Protein AF-A0A8E0RJR2-F1 (afdb_monomer_lite)

Radius of gyration: 15.17 Å; chains: 1; bounding box: 32×31×35 Å

Structure (mmCIF, N/CA/C/O backbone):
data_AF-A0A8E0RJR2-F1
#
_entry.id   AF-A0A8E0RJR2-F1
#
loop_
_atom_site.group_PDB
_atom_site.id
_atom_site.type_symbol
_atom_site.label_atom_id
_atom_site.label_alt_id
_atom_site.label_comp_id
_atom_site.label_asym_id
_atom_site.label_entity_id
_atom_site.label_seq_id
_atom_site.pdbx_PDB_ins_code
_atom_site.Cartn_x
_atom_site.Cartn_y
_atom_site.Cartn_z
_atom_site.occupancy
_atom_site.B_iso_or_equiv
_atom_site.auth_seq_id
_atom_site.auth_comp_id
_atom_site.auth_asym_id
_atom_site.auth_atom_id
_atom_site.pdbx_PDB_model_num
ATOM 1 N N . MET A 1 1 ? 14.209 0.374 -7.855 1.00 95.06 1 MET A N 1
ATOM 2 C CA . MET A 1 1 ? 13.505 -0.798 -8.418 1.00 95.06 1 MET A CA 1
ATOM 3 C C . MET A 1 1 ? 12.607 -0.324 -9.552 1.00 95.06 1 MET A C 1
ATOM 5 O O . MET A 1 1 ? 12.126 0.798 -9.476 1.00 95.06 1 MET A O 1
ATOM 9 N N . ILE A 1 2 ? 12.417 -1.133 -10.595 1.00 97.00 2 ILE A N 1
ATOM 10 C CA . ILE A 1 2 ? 11.448 -0.877 -11.673 1.00 97.00 2 ILE A CA 1
ATOM 11 C C . ILE A 1 2 ? 10.400 -1.983 -11.597 1.00 97.00 2 ILE A C 1
ATOM 13 O O . ILE A 1 2 ? 10.773 -3.153 -11.659 1.00 97.00 2 ILE A O 1
ATOM 17 N N . LEU A 1 3 ? 9.127 -1.621 -11.452 1.00 97.00 3 LEU A N 1
ATOM 18 C CA . LEU A 1 3 ? 8.002 -2.555 -11.418 1.00 97.00 3 LEU A CA 1
ATOM 19 C C . LEU A 1 3 ? 7.093 -2.314 -12.625 1.00 97.00 3 LEU A C 1
ATOM 21 O O . LEU A 1 3 ? 6.818 -1.163 -12.965 1.00 97.00 3 LEU A O 1
ATOM 25 N N . GLY A 1 4 ? 6.632 -3.394 -13.253 1.00 97.38 4 GLY A N 1
ATOM 26 C CA . GLY A 1 4 ? 5.597 -3.364 -14.286 1.00 97.38 4 GLY A CA 1
ATOM 27 C C . GLY A 1 4 ? 4.260 -3.848 -13.726 1.00 97.38 4 GLY A C 1
ATOM 28 O O . GLY A 1 4 ? 4.251 -4.729 -12.870 1.00 97.38 4 GLY A O 1
ATOM 29 N N . ASN A 1 5 ? 3.151 -3.282 -14.210 1.00 96.38 5 ASN A N 1
ATOM 30 C CA . ASN A 1 5 ? 1.777 -3.573 -13.777 1.00 96.38 5 ASN A CA 1
ATOM 31 C C . ASN A 1 5 ? 1.620 -3.609 -12.245 1.00 96.38 5 ASN A C 1
ATOM 33 O O . ASN A 1 5 ? 1.039 -4.539 -11.690 1.00 96.38 5 ASN A O 1
ATOM 37 N N . ALA A 1 6 ? 2.181 -2.616 -11.555 1.00 96.25 6 ALA A N 1
ATOM 38 C CA . ALA A 1 6 ? 2.164 -2.556 -10.101 1.00 96.25 6 ALA A CA 1
ATOM 39 C C . ALA A 1 6 ? 0.754 -2.236 -9.574 1.00 96.25 6 ALA A C 1
ATOM 41 O O . ALA A 1 6 ? 0.086 -1.338 -10.091 1.00 96.25 6 ALA A O 1
ATOM 42 N N . GLU A 1 7 ? 0.331 -2.930 -8.517 1.00 96.88 7 GLU A N 1
ATOM 43 C CA . GLU A 1 7 ? -0.812 -2.542 -7.685 1.00 96.88 7 GLU A CA 1
ATOM 44 C C . GLU A 1 7 ? -0.283 -1.889 -6.403 1.00 96.88 7 GLU A C 1
ATOM 46 O O . GLU A 1 7 ? 0.416 -2.515 -5.608 1.00 96.88 7 GLU A O 1
ATOM 51 N N . GLU A 1 8 ? -0.601 -0.612 -6.216 1.00 96.31 8 GLU A N 1
ATOM 52 C CA . GLU A 1 8 ? -0.338 0.131 -4.988 1.00 96.31 8 GLU A CA 1
ATOM 53 C C . GLU A 1 8 ? -1.576 0.053 -4.093 1.00 96.31 8 GLU A C 1
ATOM 55 O O . GLU A 1 8 ? -2.689 0.323 -4.546 1.00 96.31 8 GLU A O 1
ATOM 60 N N . THR A 1 9 ? -1.377 -0.288 -2.819 1.00 97.00 9 THR A N 1
ATOM 61 C CA . THR A 1 9 ? -2.405 -0.197 -1.777 1.00 97.00 9 THR A CA 1
ATOM 62 C C . THR A 1 9 ? -1.915 0.750 -0.690 1.00 97.00 9 THR A C 1
ATOM 64 O O . THR A 1 9 ? -0.892 0.492 -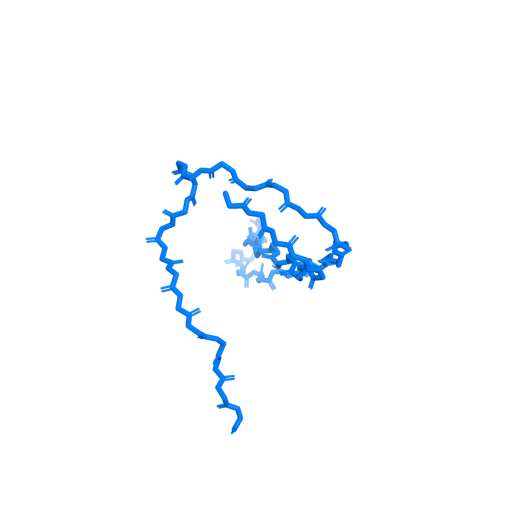0.059 1.00 97.00 9 THR A O 1
ATOM 67 N N . VAL A 1 10 ? -2.650 1.838 -0.466 1.00 97.81 10 VAL A N 1
ATOM 68 C CA . VAL A 1 10 ? -2.427 2.764 0.649 1.00 97.81 10 VAL A CA 1
ATOM 69 C C . VAL A 1 10 ? -3.442 2.448 1.737 1.00 97.81 10 VAL A C 1
ATOM 71 O O . VAL A 1 10 ? -4.645 2.491 1.480 1.00 97.81 10 VAL A O 1
ATOM 74 N N . THR A 1 11 ? -2.959 2.149 2.941 1.00 97.62 11 THR A N 1
ATOM 75 C CA . THR A 1 11 ? -3.801 1.921 4.121 1.00 97.62 11 THR A CA 1
ATOM 76 C C . THR A 1 11 ? -3.722 3.133 5.039 1.00 97.62 11 THR A C 1
ATOM 78 O O . THR A 1 11 ? -2.625 3.551 5.408 1.00 97.62 11 THR A O 1
ATOM 81 N N . THR A 1 12 ? -4.869 3.689 5.418 1.00 97.38 12 THR A N 1
ATOM 82 C CA . THR A 1 12 ? -4.968 4.824 6.345 1.00 97.38 12 THR A CA 1
ATOM 83 C C . THR A 1 12 ? -5.851 4.460 7.528 1.00 97.38 12 THR A C 1
ATOM 85 O O . THR A 1 12 ? -6.885 3.814 7.356 1.00 97.38 12 THR A O 1
ATOM 88 N N . LEU A 1 13 ? -5.446 4.890 8.720 1.00 97.06 13 LEU A N 1
ATOM 89 C CA . LEU A 1 13 ? -6.275 4.845 9.917 1.00 97.06 13 LEU A CA 1
ATOM 90 C C . LEU A 1 13 ? -6.974 6.195 10.058 1.00 97.06 13 LEU A C 1
ATOM 92 O O . LEU A 1 13 ? -6.307 7.226 10.133 1.00 97.06 13 LEU A O 1
ATOM 96 N N . GLU A 1 14 ? -8.298 6.181 10.085 1.00 95.62 14 GLU A N 1
ATOM 97 C CA . GLU A 1 14 ? -9.100 7.327 10.499 1.00 95.62 14 GLU A CA 1
ATOM 98 C C . GLU A 1 14 ? -9.682 7.037 11.878 1.00 95.62 14 GLU A C 1
ATOM 100 O O . GLU A 1 14 ? -10.166 5.934 12.121 1.00 95.62 14 GLU A O 1
ATOM 105 N N . ILE A 1 15 ? -9.598 8.013 12.777 1.00 96.31 15 ILE A N 1
ATOM 106 C CA . ILE A 1 15 ? -10.151 7.914 14.126 1.00 96.31 15 ILE A CA 1
ATOM 107 C C . ILE A 1 15 ? -11.314 8.893 14.197 1.00 96.31 15 ILE A C 1
ATOM 109 O O . ILE A 1 15 ? -11.130 10.077 13.912 1.00 96.31 15 ILE A O 1
ATOM 113 N N . ASP A 1 16 ? -12.494 8.394 14.551 1.00 93.62 16 ASP A N 1
ATOM 114 C CA . ASP A 1 16 ? -13.645 9.249 14.819 1.00 93.62 16 ASP A CA 1
ATOM 115 C C . ASP A 1 16 ? -13.399 10.060 16.101 1.00 93.62 16 ASP A C 1
ATOM 117 O O . ASP A 1 16 ? -13.049 9.505 17.143 1.00 93.62 16 ASP A O 1
ATOM 121 N N . GLU A 1 17 ? -13.537 11.384 16.028 1.00 93.12 17 GLU A N 1
ATOM 122 C CA . GLU A 1 17 ? -13.197 12.277 17.143 1.00 93.12 17 GLU A CA 1
ATOM 123 C C . GLU A 1 17 ? -14.189 12.190 18.316 1.00 93.12 17 GLU A C 1
ATOM 125 O O . GLU A 1 17 ? -13.836 12.553 19.440 1.00 93.12 17 GLU A O 1
ATOM 130 N N . GLU A 1 18 ? -15.415 11.716 18.080 1.00 94.44 18 GLU A N 1
ATOM 131 C CA . GLU A 1 18 ? -16.466 11.632 19.096 1.00 94.44 18 GLU A CA 1
ATOM 132 C C . GLU A 1 18 ? -16.511 10.248 19.750 1.00 94.44 18 GLU A C 1
ATOM 134 O O . GLU A 1 18 ? -16.640 10.137 20.972 1.00 94.44 18 GLU A O 1
ATOM 139 N N . THR A 1 19 ? -16.405 9.188 18.948 1.00 95.75 19 THR A N 1
ATOM 140 C CA . THR A 1 19 ? -16.523 7.800 19.421 1.00 95.75 19 THR A CA 1
ATOM 141 C C . THR A 1 19 ? -15.175 7.129 19.671 1.00 95.75 19 THR A C 1
ATOM 143 O O . THR A 1 19 ? -15.134 6.089 20.330 1.00 95.75 19 THR A O 1
ATOM 146 N N . PHE A 1 20 ? -14.074 7.724 19.194 1.00 92.75 20 PHE A N 1
ATOM 147 C CA . PHE A 1 20 ? -12.727 7.138 19.186 1.00 92.75 20 PHE A CA 1
ATOM 148 C C . PHE A 1 20 ? -12.651 5.793 18.454 1.00 92.75 20 PHE A C 1
ATOM 150 O O . PHE A 1 20 ? -11.753 4.987 18.705 1.00 92.75 20 PHE A O 1
ATOM 157 N N . GLU A 1 21 ? -13.591 5.536 17.547 1.00 96.19 21 GLU A N 1
ATOM 158 C CA . GLU A 1 21 ? -13.578 4.333 16.728 1.00 96.19 21 GLU A CA 1
ATOM 159 C C . GLU A 1 21 ? -12.491 4.410 15.652 1.00 96.19 21 GLU A C 1
ATOM 161 O O . GLU A 1 21 ? -12.308 5.428 14.983 1.00 96.19 21 GLU A O 1
ATOM 166 N N . GLU A 1 22 ? -11.778 3.299 15.473 1.00 97.00 22 GLU A N 1
ATOM 167 C CA . GLU A 1 22 ? -10.744 3.138 14.456 1.00 97.00 22 GLU A CA 1
ATOM 168 C C . GLU A 1 22 ? -11.340 2.578 13.160 1.00 97.00 22 GLU A C 1
ATOM 170 O O . GLU A 1 22 ? -11.799 1.434 13.104 1.00 97.00 22 GLU A O 1
ATOM 175 N N . VAL A 1 23 ? -11.272 3.359 12.084 1.00 95.69 23 VAL A N 1
ATOM 176 C CA . VAL A 1 23 ? -11.708 2.950 10.748 1.00 95.69 23 VAL A CA 1
ATOM 177 C C . VAL A 1 23 ? -10.497 2.806 9.832 1.00 95.69 23 VAL A C 1
ATOM 179 O O . VAL A 1 23 ? -9.843 3.778 9.449 1.00 95.69 23 VAL A O 1
ATOM 182 N N . TYR A 1 24 ? -10.219 1.568 9.427 1.00 96.56 24 TYR A N 1
ATOM 183 C CA . TYR A 1 24 ? -9.161 1.247 8.471 1.00 96.56 24 TYR A CA 1
ATOM 184 C C . TYR A 1 24 ? -9.680 1.407 7.042 1.00 96.56 24 TYR A C 1
ATOM 186 O O . TYR A 1 24 ? -10.560 0.665 6.600 1.00 96.56 24 TYR A O 1
ATOM 194 N N . LYS A 1 25 ? -9.112 2.350 6.289 1.00 96.62 25 LYS A N 1
ATOM 195 C CA . LYS A 1 25 ? -9.426 2.548 4.870 1.00 96.62 25 LYS A CA 1
ATOM 196 C C . LYS A 1 25 ? -8.292 2.065 3.987 1.00 96.62 25 LYS A C 1
ATOM 198 O O . LYS A 1 25 ? -7.118 2.170 4.335 1.00 96.62 25 LYS A O 1
ATOM 203 N N . THR A 1 26 ? -8.663 1.557 2.816 1.00 97.62 26 THR A N 1
ATOM 204 C CA . THR A 1 26 ? -7.717 1.155 1.775 1.00 97.62 26 THR A CA 1
ATOM 205 C C . THR A 1 26 ? -8.046 1.870 0.472 1.00 97.62 26 THR A C 1
ATOM 207 O O . THR A 1 26 ? -9.204 1.950 0.064 1.00 97.62 26 THR A O 1
ATOM 210 N N . SER A 1 27 ? -7.020 2.408 -0.182 1.00 96.88 27 SER A N 1
ATOM 211 C CA . SER A 1 27 ? -7.109 2.993 -1.519 1.00 96.88 27 SER A CA 1
ATOM 212 C C . SER A 1 27 ? -6.156 2.256 -2.447 1.00 96.88 27 SER A C 1
ATOM 214 O O . SER A 1 27 ? -4.991 2.051 -2.101 1.00 96.88 27 SER A O 1
ATOM 216 N N . LYS A 1 28 ? -6.658 1.834 -3.610 1.00 97.75 28 LYS A N 1
ATOM 217 C CA . LYS A 1 28 ? -5.914 1.020 -4.575 1.00 97.75 28 LYS A CA 1
ATOM 2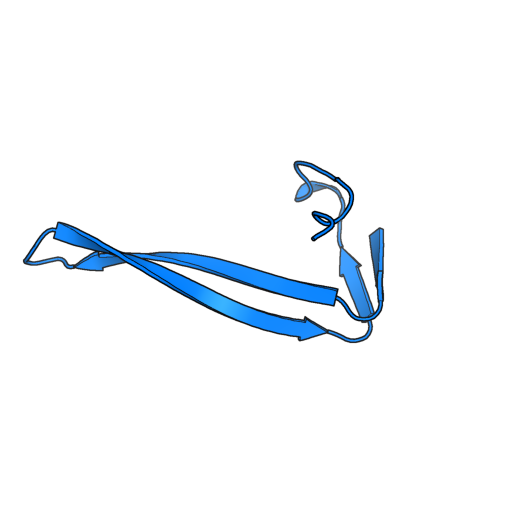18 C C . LYS A 1 28 ? -5.701 1.752 -5.887 1.00 97.75 28 LYS A C 1
ATOM 220 O O . LYS A 1 28 ? -6.606 2.419 -6.388 1.00 97.75 28 LYS A O 1
ATOM 225 N N . ARG A 1 29 ? -4.512 1.594 -6.468 1.00 97.50 29 ARG A N 1
ATOM 226 C CA . ARG A 1 29 ? -4.151 2.162 -7.772 1.00 97.50 29 ARG A CA 1
ATOM 227 C C . ARG A 1 29 ? -3.345 1.159 -8.579 1.00 97.50 29 ARG A C 1
ATOM 229 O O . ARG A 1 29 ? -2.447 0.511 -8.052 1.00 97.50 29 ARG A O 1
ATOM 236 N N . THR A 1 30 ? -3.627 1.080 -9.873 1.00 97.50 30 THR A N 1
ATOM 237 C CA . THR A 1 30 ? -2.854 0.259 -10.810 1.00 97.50 30 THR A CA 1
ATOM 238 C C . THR A 1 30 ? -1.972 1.159 -11.663 1.00 97.50 30 THR A C 1
ATOM 240 O O . THR A 1 30 ? -2.446 2.139 -12.238 1.00 97.50 30 THR A O 1
ATOM 243 N N . ILE A 1 31 ? -0.681 0.840 -11.739 1.00 97.88 31 ILE A N 1
ATOM 244 C CA . ILE A 1 31 ? 0.332 1.647 -12.421 1.00 97.88 31 ILE A CA 1
ATOM 245 C C . ILE A 1 31 ? 1.085 0.746 -13.412 1.00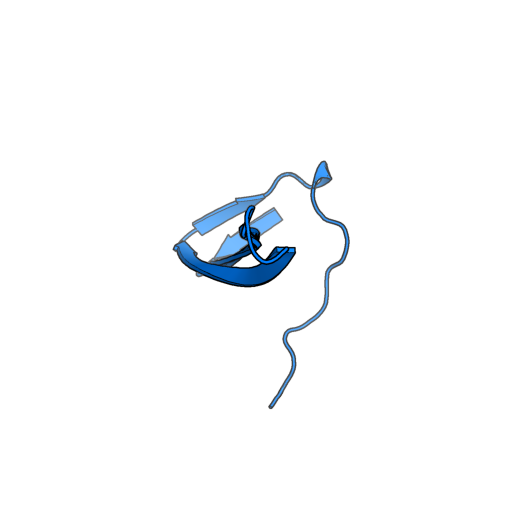 97.88 31 ILE A C 1
ATOM 247 O O . ILE A 1 31 ? 1.779 -0.177 -12.982 1.00 97.88 31 ILE A O 1
ATOM 251 N N . PRO A 1 32 ? 1.001 0.999 -14.734 1.00 97.62 32 PRO A N 1
ATOM 252 C CA . PRO A 1 32 ? 1.650 0.147 -15.732 1.00 97.62 32 PRO A CA 1
ATOM 253 C C . PRO A 1 32 ? 3.169 0.039 -15.566 1.00 97.62 32 PRO A C 1
ATOM 255 O O . PRO A 1 32 ? 3.722 -1.035 -15.770 1.00 97.62 32 PRO A O 1
ATOM 258 N N . MET A 1 33 ? 3.844 1.128 -15.187 1.00 97.75 33 MET A N 1
ATOM 259 C CA . MET A 1 33 ? 5.288 1.161 -14.929 1.00 97.75 33 MET A CA 1
ATOM 260 C C . MET A 1 33 ? 5.598 2.127 -13.784 1.00 97.75 33 MET A C 1
ATOM 262 O O . MET A 1 33 ? 5.177 3.283 -13.826 1.00 97.75 33 MET A O 1
ATOM 266 N N . LEU A 1 34 ? 6.360 1.673 -12.786 1.00 97.06 34 LEU A N 1
ATOM 267 C CA . LEU A 1 34 ? 6.709 2.451 -11.595 1.00 97.06 34 LEU A CA 1
ATOM 268 C C . LEU A 1 34 ? 8.199 2.312 -11.254 1.00 97.06 34 LEU A C 1
ATOM 270 O O . LEU A 1 34 ? 8.714 1.206 -11.082 1.00 97.06 34 LEU A O 1
ATOM 274 N N . PHE A 1 35 ? 8.889 3.445 -11.114 1.00 97.69 35 PHE A N 1
ATOM 275 C CA . PHE A 1 35 ? 10.219 3.504 -10.506 1.00 97.69 35 PHE A CA 1
ATOM 276 C C . PHE A 1 35 ? 10.086 3.751 -8.999 1.00 97.69 35 PHE A C 1
ATOM 278 O O . PHE A 1 35 ? 9.453 4.718 -8.585 1.00 97.69 35 PHE A O 1
ATOM 285 N N . ILE A 1 36 ? 10.724 2.906 -8.188 1.00 97.19 36 ILE A N 1
ATOM 286 C CA . ILE A 1 36 ? 10.771 3.019 -6.724 1.00 97.19 36 ILE A CA 1
ATOM 287 C C . ILE A 1 36 ? 12.210 3.282 -6.272 1.00 97.19 36 ILE A C 1
ATOM 289 O O . ILE A 1 36 ? 13.133 2.543 -6.637 1.00 97.19 36 ILE A O 1
ATOM 293 N N . ARG A 1 37 ? 12.403 4.305 -5.436 1.00 96.69 37 ARG A N 1
ATOM 294 C CA . ARG A 1 37 ? 13.669 4.570 -4.742 1.00 96.69 37 ARG A CA 1
ATOM 295 C C . ARG A 1 37 ? 13.792 3.640 -3.526 1.00 96.69 37 ARG A C 1
ATOM 297 O O . ARG A 1 37 ? 12.817 3.392 -2.832 1.00 96.69 37 A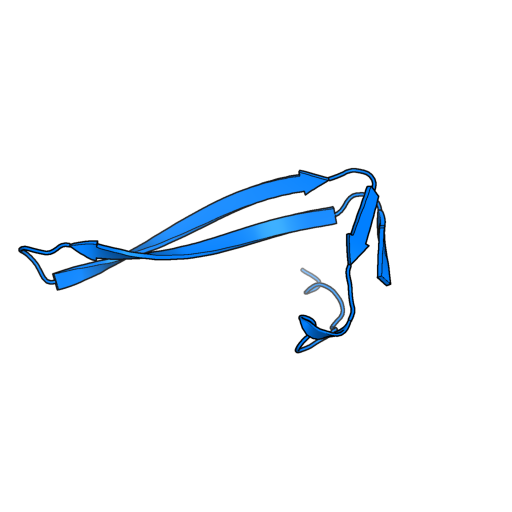RG A O 1
ATOM 304 N N . GLY A 1 38 ? 14.974 3.066 -3.312 1.00 96.31 38 GLY A N 1
ATOM 305 C CA . GLY A 1 38 ? 15.153 1.957 -2.363 1.00 96.31 38 GLY A CA 1
ATOM 306 C C . GLY A 1 38 ? 15.135 2.328 -0.877 1.00 96.31 38 GLY A C 1
ATOM 307 O O . GLY A 1 38 ? 15.122 1.429 -0.050 1.00 96.31 38 GLY A O 1
ATOM 308 N N . ASP A 1 39 ? 15.139 3.613 -0.529 1.00 97.38 39 ASP A N 1
ATOM 309 C CA . ASP A 1 39 ? 15.140 4.087 0.860 1.00 97.38 39 ASP A CA 1
ATOM 310 C C . ASP A 1 39 ? 13.813 3.838 1.592 1.00 97.38 39 ASP A C 1
ATOM 312 O O . ASP A 1 39 ? 13.823 3.620 2.798 1.00 97.38 39 ASP A O 1
ATOM 316 N N . GLY A 1 40 ? 12.688 3.814 0.874 1.00 95.56 40 GLY A N 1
ATOM 317 C CA . GLY A 1 40 ? 11.370 3.499 1.439 1.00 95.56 40 GLY A CA 1
ATOM 318 C C . GLY A 1 40 ? 11.028 2.004 1.511 1.00 95.56 40 GLY A C 1
ATOM 319 O O . GLY A 1 40 ? 9.933 1.654 1.946 1.00 95.56 40 GLY A O 1
ATOM 320 N N . VAL A 1 41 ? 11.909 1.108 1.054 1.00 96.62 41 VAL A N 1
ATOM 321 C CA . VAL A 1 41 ? 11.621 -0.334 0.987 1.00 96.62 41 VAL A CA 1
ATOM 322 C C . VAL A 1 41 ? 12.042 -1.017 2.288 1.00 96.62 41 VAL A C 1
ATOM 324 O O . VAL A 1 41 ? 13.223 -1.051 2.616 1.00 96.62 41 VAL A O 1
ATOM 327 N N . ILE A 1 42 ? 11.078 -1.603 3.006 1.00 97.81 42 ILE A 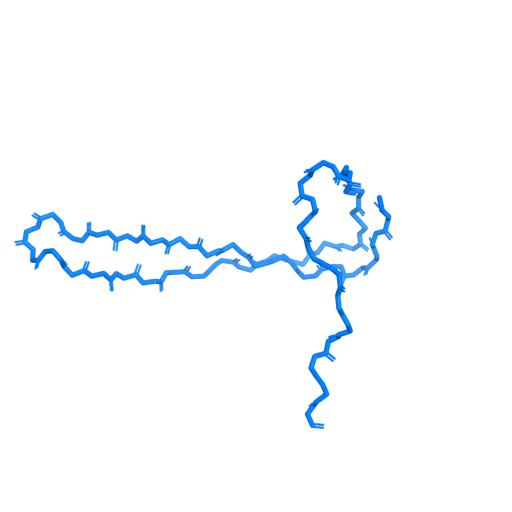N 1
ATOM 328 C CA . ILE A 1 42 ? 11.316 -2.299 4.285 1.00 97.81 42 ILE A CA 1
ATOM 329 C C . ILE A 1 42 ? 11.520 -3.809 4.082 1.00 97.81 42 ILE A C 1
ATOM 331 O O . ILE A 1 42 ? 12.445 -4.392 4.641 1.00 97.81 42 ILE A O 1
ATOM 335 N N . LEU A 1 43 ? 10.666 -4.452 3.277 1.00 97.19 43 LEU A N 1
ATOM 336 C CA . LEU A 1 43 ? 10.682 -5.897 3.027 1.00 97.19 43 LEU A CA 1
ATOM 337 C C . LEU A 1 43 ? 10.307 -6.188 1.572 1.00 97.19 43 LEU A C 1
ATOM 339 O O . LEU A 1 43 ? 9.428 -5.539 1.007 1.00 97.19 43 LEU A O 1
ATOM 343 N N . VAL A 1 44 ? 10.937 -7.210 0.991 1.00 96.25 44 VAL A N 1
ATOM 344 C CA . VAL A 1 44 ? 10.550 -7.790 -0.300 1.00 96.25 44 VAL A CA 1
ATOM 345 C C . VAL A 1 44 ? 10.264 -9.273 -0.092 1.00 96.25 44 VAL A C 1
ATOM 347 O O . VAL A 1 44 ? 11.090 -9.992 0.466 1.00 96.25 44 VAL A O 1
ATOM 350 N N . SER A 1 45 ? 9.096 -9.735 -0.535 1.00 95.81 45 SER A N 1
ATOM 351 C CA . SER A 1 45 ? 8.679 -11.138 -0.456 1.00 95.81 45 SER A CA 1
ATOM 352 C C . SER A 1 45 ? 7.812 -11.503 -1.670 1.00 95.81 45 SER A C 1
ATOM 354 O O . SER A 1 45 ? 7.250 -10.599 -2.297 1.00 95.81 45 SER A O 1
ATOM 356 N N . PRO A 1 46 ? 7.743 -12.787 -2.069 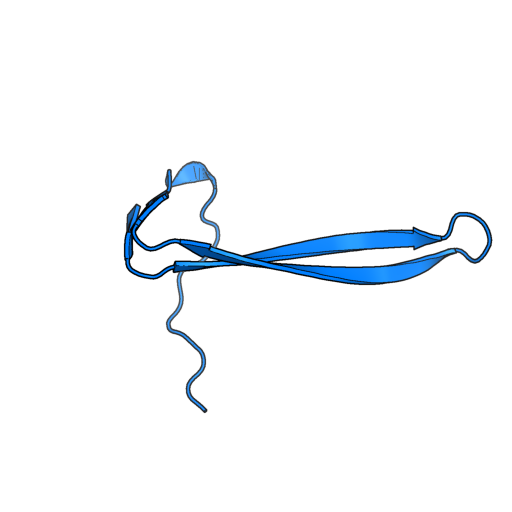1.00 95.81 46 PRO A N 1
ATOM 357 C CA . PRO A 1 46 ? 6.842 -13.213 -3.136 1.00 95.81 46 PRO A CA 1
ATOM 358 C C . PRO A 1 46 ? 5.372 -13.003 -2.728 1.00 95.81 46 PRO A C 1
ATOM 360 O O . PRO A 1 46 ? 5.070 -13.041 -1.534 1.00 95.81 46 PRO A O 1
ATOM 363 N N . PRO A 1 47 ? 4.449 -12.824 -3.692 1.00 90.12 47 PRO A N 1
ATOM 364 C CA . PRO A 1 47 ? 3.026 -12.766 -3.382 1.00 90.12 47 PRO A CA 1
ATOM 365 C C . PRO A 1 47 ? 2.573 -14.074 -2.727 1.00 90.12 47 PRO A C 1
ATOM 367 O O . PRO A 1 47 ? 3.095 -15.153 -3.034 1.00 90.12 47 PRO A O 1
ATOM 370 N N . GLN A 1 48 ? 1.603 -13.970 -1.820 1.00 87.31 48 GLN A N 1
ATOM 371 C CA . GLN A 1 48 ? 0.975 -15.132 -1.206 1.00 87.31 48 GLN A CA 1
ATOM 372 C C . GLN A 1 48 ? 0.333 -15.964 -2.326 1.00 87.31 48 GLN A C 1
ATOM 374 O O . GLN A 1 48 ? -0.423 -15.429 -3.135 1.00 87.31 48 GLN A O 1
ATOM 379 N N . LYS A 1 49 ? 0.716 -17.241 -2.439 1.00 77.69 49 LYS A N 1
ATOM 380 C CA . LYS A 1 49 ? 0.013 -18.176 -3.321 1.00 77.69 49 LYS A CA 1
ATOM 381 C C . LYS A 1 49 ? -1.303 -18.530 -2.640 1.00 77.69 49 LYS A C 1
ATOM 383 O O . LYS A 1 49 ? -1.268 -18.861 -1.453 1.00 77.69 49 LYS A O 1
ATOM 388 N N . ASP A 1 50 ? -2.398 -18.451 -3.385 1.00 63.41 50 ASP A N 1
ATOM 389 C CA . ASP A 1 50 ? -3.638 -19.142 -3.025 1.00 63.41 50 ASP A CA 1
ATOM 390 C C . ASP A 1 50 ? -3.403 -20.660 -2.923 1.00 63.41 50 ASP A C 1
ATOM 392 O O . ASP A 1 50 ? -2.563 -21.191 -3.699 1.00 63.41 50 ASP A O 1
#

Secondary structure (DSSP, 8-state):
-EEEEEEEEEEEEEE-TTT--EEEEEEEEEEEEEE--GGG-----PPPP-

Organism: NCBI:txid27845

InterPro domains:
  IPR010920 LSM domain superfamily [SSF50182] (1-48)
  IPR040002 U6 snRNA-associated Sm-like protein Lsm3 [PTHR13110] (1-48)

Sequence (50 aa):
MILGNAEETVTTLEIDEETFEEVYKTSKRTIPMLFIRGDGVILVSPPQKD

Foldseek 3Di:
DKDAQDKDKDWDWDADPPPRDTDIDIDIDTDGMDDDDCPPDDDDDDDDDD

pLDDT: mean 95.18, std 5.57, range [63.41, 97.88]